Protein AF-A0A9E3IZV6-F1 (afdb_monomer_lite)

Secondary structure (DSSP, 8-state):
---SHHHHHHHHHHTT--HHHHHHHTT--TTTHHHHHHHHHTTSSPPPHHHHHHHHHHHH----TT--PPPP-

Sequence (73 aa):
MIETGDHLRQAREAMGWSPADLARALRLNDNHGGSRILEMEAGKRQISGPVTVAVEALLRGFVPDGFQPPAAR

Radius of gyration: 13.45 Å; chains: 1; bounding box: 37×23×32 Å

Structure (mmCIF, N/CA/C/O backbone):
data_AF-A0A9E3IZV6-F1
#
_entry.id   AF-A0A9E3IZV6-F1
#
loop_
_atom_site.group_PDB
_atom_site.id
_atom_site.type_symbol
_atom_site.label_atom_id
_atom_site.label_alt_id
_atom_site.label_comp_id
_atom_site.label_asym_id
_atom_site.label_entity_id
_atom_site.label_seq_id
_atom_site.pdbx_PDB_ins_code
_atom_site.Cartn_x
_atom_site.Cartn_y
_atom_site.Cartn_z
_atom_site.occupancy
_atom_site.B_iso_or_equiv
_atom_site.auth_seq_id
_atom_site.auth_comp_id
_atom_site.auth_asym_id
_atom_site.auth_atom_id
_atom_site.pdbx_PDB_model_num
ATOM 1 N N . MET A 1 1 ? -9.849 -0.985 -9.015 1.00 84.06 1 MET A N 1
ATOM 2 C CA . MET A 1 1 ? -9.026 0.174 -8.639 1.00 84.06 1 MET A CA 1
ATOM 3 C C . MET A 1 1 ? -8.946 0.204 -7.122 1.00 84.06 1 MET A C 1
ATOM 5 O O . MET A 1 1 ? -9.966 -0.058 -6.484 1.00 84.06 1 MET A O 1
ATOM 9 N N . ILE A 1 2 ? -7.765 0.390 -6.529 1.00 92.81 2 ILE A N 1
ATOM 10 C CA . ILE A 1 2 ? -7.651 0.481 -5.059 1.00 92.81 2 ILE A CA 1
ATOM 11 C C . ILE A 1 2 ? -8.222 1.840 -4.630 1.00 92.81 2 ILE A C 1
ATOM 13 O O . ILE A 1 2 ? -7.675 2.874 -4.984 1.00 92.81 2 ILE A O 1
ATOM 17 N N . GLU A 1 3 ? -9.332 1.841 -3.895 1.00 94.75 3 GLU A N 1
ATOM 18 C CA . GLU A 1 3 ? -10.060 3.074 -3.528 1.00 94.75 3 GLU A CA 1
ATOM 19 C C . GLU A 1 3 ? -10.414 3.108 -2.041 1.00 94.75 3 GLU A C 1
ATOM 21 O O . GLU A 1 3 ? -10.510 4.173 -1.435 1.00 94.75 3 GLU A O 1
ATOM 26 N N . THR A 1 4 ? -10.590 1.933 -1.439 1.00 97.19 4 THR A N 1
ATOM 27 C CA . THR A 1 4 ? -10.982 1.770 -0.042 1.00 97.19 4 THR A CA 1
ATOM 28 C C . THR A 1 4 ? -9.902 1.031 0.739 1.00 97.19 4 THR A C 1
ATOM 30 O O . THR A 1 4 ? -9.036 0.359 0.169 1.00 97.19 4 THR A O 1
ATOM 33 N N . GLY A 1 5 ? -9.977 1.127 2.068 1.00 97.56 5 GLY A N 1
ATOM 34 C CA . GLY A 1 5 ? -9.119 0.351 2.960 1.00 97.56 5 GLY A CA 1
ATOM 35 C C . GLY A 1 5 ? -9.242 -1.161 2.740 1.00 97.56 5 GLY A C 1
ATOM 36 O O . GLY A 1 5 ? -8.230 -1.862 2.733 1.00 97.56 5 GLY A O 1
ATOM 37 N N . ASP A 1 6 ? -10.449 -1.652 2.447 1.00 98.12 6 ASP A N 1
ATOM 38 C CA . ASP A 1 6 ? -10.680 -3.067 2.144 1.00 98.12 6 ASP A CA 1
ATOM 39 C C . ASP A 1 6 ? -10.007 -3.498 0.836 1.00 98.12 6 ASP A C 1
ATOM 41 O O . ASP A 1 6 ? -9.402 -4.569 0.793 1.00 98.12 6 ASP A O 1
ATOM 45 N N . HIS A 1 7 ? -10.023 -2.660 -0.212 1.00 98.00 7 HIS A N 1
ATOM 46 C CA . HIS A 1 7 ? -9.298 -2.959 -1.455 1.00 98.00 7 HIS A CA 1
ATOM 47 C C . HIS A 1 7 ? -7.793 -3.100 -1.190 1.00 98.00 7 HIS A C 1
ATOM 49 O O . HIS A 1 7 ? -7.150 -4.014 -1.708 1.00 98.00 7 HIS A O 1
ATOM 55 N N . LEU A 1 8 ? -7.228 -2.212 -0.363 1.00 98.06 8 LEU A N 1
ATOM 56 C CA . LEU A 1 8 ? -5.814 -2.256 0.006 1.00 98.06 8 LEU A CA 1
ATOM 57 C C . LEU A 1 8 ? -5.471 -3.527 0.796 1.00 98.06 8 LEU A C 1
ATOM 59 O O . LEU A 1 8 ? -4.465 -4.174 0.498 1.00 98.06 8 LEU A O 1
ATOM 63 N N . ARG A 1 9 ? -6.320 -3.910 1.759 1.00 98.38 9 ARG A N 1
ATOM 64 C CA . ARG A 1 9 ? -6.155 -5.148 2.534 1.00 98.38 9 ARG A CA 1
ATOM 65 C C . ARG A 1 9 ? -6.181 -6.378 1.632 1.00 98.38 9 ARG A C 1
ATOM 67 O O . ARG A 1 9 ? -5.268 -7.196 1.701 1.00 98.38 9 ARG A O 1
ATOM 74 N N . GLN A 1 10 ? -7.186 -6.483 0.764 1.00 98.00 10 GLN A N 1
ATOM 75 C CA . GLN A 1 10 ? -7.330 -7.607 -0.163 1.00 98.00 10 GLN A CA 1
ATOM 76 C C . GLN A 1 10 ? -6.125 -7.719 -1.102 1.00 98.00 10 GLN A C 1
ATOM 78 O O . GLN A 1 10 ? -5.604 -8.812 -1.305 1.00 98.00 10 GLN A O 1
ATOM 83 N N . ALA A 1 11 ? -5.632 -6.595 -1.631 1.00 97.38 11 ALA A N 1
ATOM 84 C CA . ALA A 1 11 ? -4.434 -6.570 -2.465 1.00 97.38 11 ALA A CA 1
ATOM 85 C C . ALA A 1 11 ? -3.196 -7.075 -1.716 1.00 97.38 11 ALA A C 1
ATOM 87 O O . ALA A 1 11 ? -2.440 -7.897 -2.233 1.00 97.38 11 ALA 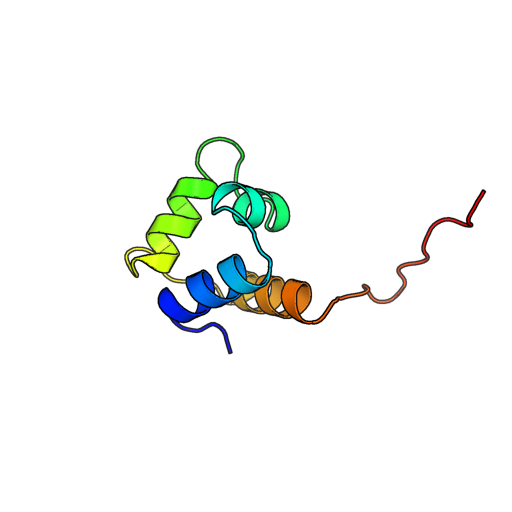A O 1
ATOM 88 N N . ARG A 1 12 ? -2.999 -6.611 -0.479 1.00 97.38 12 ARG A N 1
ATOM 89 C CA . ARG A 1 12 ? -1.900 -7.058 0.376 1.00 97.38 12 ARG A CA 1
ATOM 90 C C . ARG A 1 12 ? -1.960 -8.565 0.637 1.00 97.38 12 ARG A C 1
ATOM 92 O O . ARG A 1 12 ? -0.945 -9.250 0.530 1.00 97.38 12 ARG A O 1
ATOM 99 N N . GLU A 1 13 ? -3.138 -9.071 0.981 1.00 97.62 13 GLU A N 1
ATOM 100 C CA . GLU A 1 13 ? -3.359 -10.488 1.280 1.00 97.62 13 GLU A CA 1
ATOM 101 C C . GLU A 1 13 ? -3.206 -11.370 0.040 1.00 97.62 13 GLU A C 1
ATOM 103 O O . GLU A 1 13 ? -2.613 -12.441 0.136 1.00 97.62 13 GLU A O 1
ATOM 108 N N . ALA A 1 14 ? -3.626 -10.893 -1.135 1.00 96.81 14 ALA A N 1
ATOM 109 C CA . ALA A 1 14 ? -3.412 -11.583 -2.406 1.00 96.81 14 ALA A CA 1
ATOM 110 C C . ALA A 1 14 ? -1.920 -11.754 -2.751 1.00 96.81 14 ALA A C 1
ATOM 112 O O . ALA A 1 14 ? -1.545 -12.752 -3.361 1.00 96.81 14 ALA A O 1
ATOM 113 N N . MET A 1 15 ? -1.060 -10.820 -2.327 1.00 95.44 15 MET A N 1
ATOM 114 C CA . MET A 1 15 ? 0.401 -10.944 -2.449 1.00 95.44 15 MET A CA 1
ATOM 115 C C . MET A 1 15 ? 1.029 -11.819 -1.347 1.00 95.44 15 MET A C 1
ATOM 117 O O . MET A 1 15 ? 2.227 -12.095 -1.390 1.00 95.44 15 MET A O 1
ATOM 121 N N . GLY A 1 16 ? 0.250 -12.244 -0.346 1.00 96.94 16 GLY A N 1
ATOM 122 C CA . GLY A 1 16 ? 0.750 -12.963 0.828 1.00 96.94 16 GLY A CA 1
ATOM 123 C C . GLY A 1 16 ? 1.602 -12.094 1.757 1.00 96.94 16 GLY A C 1
ATOM 124 O O . GLY A 1 16 ? 2.472 -12.608 2.456 1.00 96.94 16 GLY A O 1
ATOM 125 N N . TRP A 1 17 ? 1.405 -10.774 1.743 1.00 97.00 17 TRP A N 1
ATOM 126 C CA . TRP A 1 17 ? 2.267 -9.822 2.445 1.00 97.00 17 TRP A CA 1
ATOM 127 C C . TRP A 1 17 ? 1.700 -9.399 3.800 1.00 97.00 17 TRP A C 1
ATOM 129 O O . TRP A 1 17 ? 0.492 -9.218 3.973 1.00 97.00 17 TRP A O 1
ATOM 139 N N . SER A 1 18 ? 2.577 -9.158 4.774 1.00 97.19 18 SER A N 1
ATOM 140 C CA . SER A 1 18 ? 2.199 -8.445 5.997 1.00 97.19 18 SER A CA 1
ATOM 141 C C . SER A 1 18 ? 2.098 -6.930 5.742 1.00 97.19 18 SER A C 1
ATOM 143 O O . SER A 1 18 ? 2.633 -6.426 4.747 1.00 97.19 18 SER A O 1
ATOM 145 N N . PRO A 1 19 ? 1.446 -6.146 6.627 1.00 97.00 19 PRO A N 1
ATOM 146 C CA . PRO A 1 19 ? 1.441 -4.684 6.510 1.00 97.00 19 PRO A CA 1
ATOM 147 C C . PRO A 1 19 ? 2.851 -4.079 6.470 1.00 97.00 19 PRO A C 1
ATOM 149 O O . PRO A 1 19 ? 3.077 -3.076 5.794 1.00 97.00 19 PRO A O 1
ATOM 152 N N . ALA A 1 20 ? 3.813 -4.701 7.159 1.00 95.44 20 ALA A N 1
ATOM 153 C CA . ALA A 1 20 ? 5.211 -4.286 7.146 1.00 95.44 20 ALA A CA 1
ATOM 154 C C . ALA A 1 20 ? 5.886 -4.554 5.791 1.00 95.44 20 ALA A C 1
ATOM 156 O O . ALA A 1 20 ? 6.669 -3.724 5.332 1.00 95.44 20 ALA A O 1
ATOM 157 N N . ASP A 1 21 ? 5.562 -5.667 5.128 1.00 96.00 21 ASP A N 1
ATOM 158 C CA . ASP A 1 21 ? 6.116 -5.986 3.807 1.00 96.00 21 ASP A CA 1
ATOM 159 C C . ASP A 1 21 ? 5.608 -5.013 2.748 1.00 96.00 21 ASP A C 1
ATOM 161 O O . ASP A 1 21 ? 6.402 -4.468 1.981 1.00 96.00 21 ASP A O 1
ATOM 165 N N . LEU A 1 22 ? 4.306 -4.707 2.772 1.00 96.50 22 LEU A N 1
ATOM 166 C CA . LEU A 1 22 ? 3.739 -3.701 1.880 1.00 96.50 22 LEU A CA 1
ATOM 167 C C . LEU A 1 22 ? 4.335 -2.312 2.145 1.00 96.50 22 LEU A C 1
ATOM 169 O O . LEU A 1 22 ? 4.710 -1.609 1.208 1.00 96.50 22 LEU A O 1
ATOM 173 N N . ALA A 1 23 ? 4.478 -1.920 3.412 1.00 96.00 23 ALA A N 1
ATOM 174 C CA . ALA A 1 23 ? 5.115 -0.656 3.766 1.00 96.00 23 ALA A CA 1
ATOM 175 C C . ALA A 1 23 ? 6.562 -0.565 3.256 1.00 96.00 23 ALA A C 1
ATOM 177 O O . ALA A 1 23 ? 6.957 0.474 2.723 1.00 96.00 23 ALA A O 1
ATOM 178 N N . ARG A 1 24 ? 7.326 -1.660 3.369 1.00 93.88 24 ARG A N 1
ATOM 179 C CA . ARG A 1 24 ? 8.696 -1.765 2.856 1.00 93.88 24 ARG A CA 1
ATOM 180 C C . ARG A 1 24 ? 8.732 -1.638 1.333 1.00 93.88 24 ARG A C 1
ATOM 182 O O . ARG A 1 24 ? 9.530 -0.859 0.817 1.00 93.88 24 ARG A O 1
ATOM 189 N N . ALA A 1 25 ? 7.853 -2.343 0.618 1.00 93.56 25 ALA A N 1
ATOM 190 C CA . ALA A 1 25 ? 7.754 -2.272 -0.842 1.00 93.56 25 ALA A CA 1
ATOM 191 C C . ALA A 1 25 ? 7.426 -0.850 -1.332 1.00 93.56 25 ALA A C 1
ATOM 193 O O . ALA A 1 25 ? 7.998 -0.373 -2.310 1.00 93.56 25 ALA A O 1
ATOM 194 N N . LEU A 1 26 ? 6.561 -0.145 -0.599 1.00 93.94 26 LEU A N 1
ATOM 195 C CA . LEU A 1 26 ? 6.176 1.242 -0.870 1.00 93.94 26 LEU A CA 1
ATOM 196 C C . LEU A 1 26 ? 7.165 2.285 -0.325 1.00 93.94 26 LEU A C 1
ATOM 198 O O . LEU A 1 26 ? 6.928 3.483 -0.484 1.00 93.94 26 LEU A O 1
ATOM 202 N N . ARG A 1 27 ? 8.257 1.861 0.326 1.00 92.56 27 ARG A N 1
ATOM 203 C CA . ARG A 1 27 ? 9.259 2.740 0.957 1.00 92.56 27 ARG A CA 1
ATOM 204 C C . ARG A 1 27 ? 8.640 3.758 1.924 1.00 92.56 27 ARG A C 1
ATOM 206 O O . ARG A 1 27 ? 9.054 4.916 1.995 1.00 92.56 27 ARG A O 1
ATOM 213 N N . LEU A 1 28 ? 7.628 3.336 2.678 1.00 90.00 28 LEU A N 1
ATOM 214 C CA . LEU A 1 28 ? 7.051 4.143 3.748 1.00 90.00 28 LEU A CA 1
ATOM 215 C C . LEU A 1 28 ? 7.967 4.059 4.977 1.00 90.00 28 LEU A C 1
ATOM 217 O O . LEU A 1 28 ? 8.177 2.963 5.477 1.00 90.00 28 LEU A O 1
ATOM 221 N N . ASN A 1 29 ? 8.471 5.216 5.436 1.00 78.38 29 ASN A N 1
ATOM 222 C CA . ASN A 1 29 ? 9.363 5.432 6.595 1.00 78.38 29 ASN A CA 1
ATOM 223 C C . ASN A 1 29 ? 9.460 4.254 7.594 1.00 78.38 29 ASN A C 1
ATOM 225 O O . ASN A 1 29 ? 8.452 3.837 8.178 1.00 78.38 29 ASN A O 1
ATOM 229 N N . ASP A 1 30 ? 10.698 3.817 7.837 1.00 66.56 30 ASP A N 1
ATOM 230 C CA . ASP A 1 30 ? 11.087 2.567 8.497 1.00 66.56 30 ASP A CA 1
ATOM 231 C C . ASP A 1 30 ? 10.466 2.335 9.883 1.00 66.56 30 ASP A C 1
ATOM 233 O O . ASP A 1 30 ? 10.200 1.191 10.246 1.00 66.56 30 ASP A O 1
ATOM 237 N N . ASN A 1 31 ? 10.155 3.387 10.648 1.00 78.12 31 ASN A N 1
ATOM 238 C CA . ASN A 1 31 ? 9.674 3.214 12.027 1.00 78.12 31 ASN A CA 1
ATOM 239 C C . ASN A 1 31 ? 8.148 3.052 12.157 1.00 78.12 31 ASN A C 1
ATOM 241 O O . ASN A 1 31 ? 7.671 2.497 13.146 1.00 78.12 31 ASN A O 1
ATOM 245 N N . HIS A 1 32 ? 7.360 3.535 11.187 1.00 87.25 32 HIS A N 1
ATOM 246 C CA . HIS A 1 32 ? 5.889 3.596 11.306 1.00 87.25 32 HIS A CA 1
ATOM 247 C C . HIS A 1 32 ? 5.131 3.180 10.036 1.00 87.25 32 HIS A C 1
ATOM 249 O O . HIS A 1 32 ? 3.913 3.356 9.952 1.00 87.25 32 HIS A O 1
ATOM 255 N N . GLY A 1 33 ? 5.825 2.630 9.037 1.00 90.62 33 GLY A N 1
ATOM 256 C CA . GLY A 1 33 ? 5.225 2.223 7.768 1.00 90.62 33 GLY A CA 1
ATOM 257 C C . GLY A 1 33 ? 4.085 1.209 7.927 1.00 90.62 33 GLY A C 1
ATOM 258 O O . GLY A 1 33 ? 3.007 1.419 7.377 1.00 90.62 33 GLY A O 1
ATOM 259 N N . GLY A 1 34 ? 4.275 0.162 8.737 1.00 94.12 34 GLY A N 1
ATOM 260 C CA . GLY A 1 34 ? 3.243 -0.860 8.968 1.00 94.12 34 GLY A CA 1
ATOM 261 C C . GLY A 1 34 ? 1.966 -0.293 9.600 1.00 94.12 34 GLY A C 1
ATOM 262 O O . GLY A 1 34 ? 0.864 -0.570 9.129 1.00 94.12 34 GLY A O 1
ATOM 263 N N . SER A 1 35 ? 2.102 0.578 10.605 1.00 95.75 35 SER A N 1
ATOM 264 C CA . SER A 1 35 ? 0.958 1.258 11.229 1.00 95.75 35 SER A CA 1
ATOM 265 C C . SER A 1 35 ? 0.210 2.149 10.240 1.00 95.75 35 SER A C 1
ATOM 267 O O . SER A 1 35 ? -1.016 2.180 10.258 1.00 95.75 35 SER A O 1
ATOM 269 N N . ARG A 1 36 ? 0.918 2.824 9.323 1.00 95.38 36 ARG A N 1
ATOM 270 C CA . ARG A 1 36 ? 0.280 3.621 8.262 1.00 95.38 36 ARG A CA 1
ATOM 271 C C . ARG A 1 36 ? -0.562 2.769 7.318 1.00 95.38 36 ARG A C 1
ATOM 273 O O . ARG A 1 36 ? -1.643 3.210 6.944 1.00 95.38 36 ARG A O 1
ATOM 280 N N . ILE A 1 37 ? -0.092 1.575 6.954 1.00 97.06 37 ILE A N 1
ATOM 281 C CA . ILE A 1 37 ? -0.884 0.634 6.150 1.00 97.06 37 ILE A CA 1
ATOM 282 C C . ILE A 1 37 ? -2.146 0.229 6.913 1.00 97.06 37 ILE A C 1
ATOM 284 O O . ILE A 1 37 ? -3.236 0.311 6.361 1.00 97.06 37 ILE A O 1
ATOM 288 N N . LEU A 1 38 ? -2.029 -0.107 8.200 1.00 97.44 38 LEU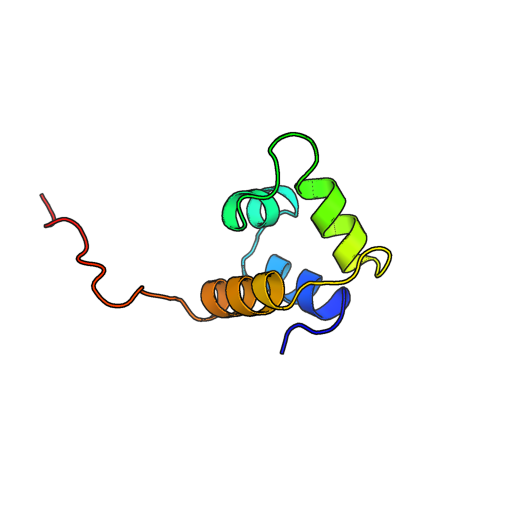 A N 1
ATOM 289 C CA . LEU A 1 38 ? -3.186 -0.453 9.032 1.00 97.44 38 LEU A CA 1
ATOM 290 C C . LEU A 1 38 ? -4.187 0.705 9.175 1.00 97.44 38 LEU A C 1
ATOM 292 O O . LEU A 1 38 ? -5.394 0.481 9.142 1.00 97.44 38 LEU A O 1
ATOM 296 N N . GLU A 1 39 ? -3.715 1.947 9.304 1.00 97.56 39 GLU A N 1
ATOM 297 C CA . GLU A 1 39 ? -4.577 3.136 9.310 1.00 97.56 39 GLU A CA 1
ATOM 298 C C . GLU A 1 39 ? -5.320 3.318 7.980 1.00 97.56 39 GLU A C 1
ATOM 300 O O . GLU A 1 39 ? -6.494 3.688 7.994 1.00 97.56 39 GLU A O 1
ATOM 305 N N . MET A 1 40 ? -4.654 3.062 6.848 1.00 97.50 40 MET A N 1
ATOM 306 C CA . MET A 1 40 ? -5.271 3.112 5.518 1.00 97.50 40 MET A CA 1
ATOM 307 C C . MET A 1 40 ? -6.312 2.005 5.339 1.00 97.50 40 MET A C 1
ATOM 309 O O . MET A 1 40 ? -7.432 2.285 4.922 1.00 97.50 40 MET A O 1
ATOM 313 N N . GLU A 1 41 ? -5.983 0.768 5.720 1.00 97.88 41 GLU A N 1
ATOM 314 C CA . GLU A 1 41 ? -6.918 -0.364 5.694 1.00 97.88 41 GLU A CA 1
ATOM 315 C C . GLU A 1 41 ? -8.144 -0.123 6.582 1.00 97.88 41 GLU A C 1
ATOM 317 O O . GLU A 1 41 ? -9.255 -0.495 6.225 1.00 97.88 41 GLU A O 1
ATOM 322 N N . ALA A 1 42 ? -7.963 0.537 7.728 1.00 98.00 42 ALA A N 1
ATOM 323 C CA . ALA A 1 42 ? -9.050 0.896 8.634 1.00 98.00 42 ALA A CA 1
ATOM 324 C C . ALA A 1 42 ? -9.835 2.151 8.201 1.00 98.00 42 ALA A C 1
ATOM 326 O O . ALA A 1 42 ? -10.715 2.593 8.938 1.00 98.00 42 ALA A O 1
ATOM 327 N N . GLY A 1 43 ? -9.481 2.786 7.076 1.00 96.94 43 GLY A N 1
ATOM 328 C CA . GLY A 1 43 ? -10.102 4.030 6.606 1.00 96.94 43 GLY A CA 1
ATOM 329 C C . GLY A 1 43 ? -9.803 5.265 7.467 1.00 96.94 43 GLY A C 1
ATOM 330 O O . GLY A 1 43 ? -10.381 6.326 7.248 1.00 96.94 43 GLY A O 1
ATOM 331 N N . LYS A 1 44 ? -8.888 5.163 8.440 1.00 97.06 44 LYS A N 1
ATOM 332 C CA . LYS A 1 44 ? -8.458 6.280 9.304 1.00 97.06 44 LYS A CA 1
ATOM 333 C C . LYS A 1 44 ? -7.508 7.236 8.587 1.00 97.06 44 LYS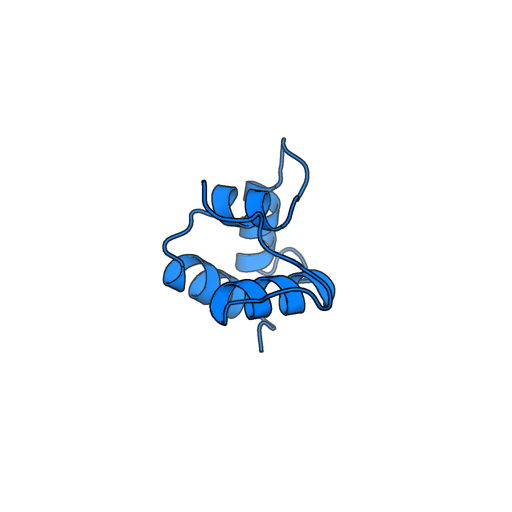 A C 1
ATOM 335 O O . LYS A 1 44 ? -7.334 8.376 9.010 1.00 97.06 44 LYS A O 1
ATOM 340 N N . ARG A 1 45 ? -6.874 6.760 7.515 1.00 95.12 45 ARG A N 1
ATOM 341 C CA . ARG A 1 45 ? -5.980 7.525 6.649 1.00 95.12 45 ARG A CA 1
ATOM 342 C C . ARG A 1 45 ? -6.400 7.323 5.199 1.00 95.12 45 ARG A C 1
ATOM 344 O O . ARG A 1 45 ? -6.634 6.197 4.775 1.00 95.12 45 ARG A O 1
ATOM 351 N N . GLN A 1 46 ? -6.451 8.407 4.431 1.00 95.31 46 GLN A N 1
ATOM 352 C CA . GLN A 1 46 ? -6.713 8.314 2.996 1.00 95.31 46 GLN A CA 1
ATOM 353 C C . GLN A 1 46 ? -5.564 7.610 2.266 1.00 95.31 46 GLN A C 1
ATOM 355 O O . GLN A 1 46 ? -4.385 7.825 2.568 1.00 95.31 46 GLN A O 1
ATOM 360 N N . ILE A 1 47 ? -5.924 6.800 1.274 1.00 96.25 47 ILE A N 1
ATOM 361 C CA . ILE A 1 47 ? -4.985 6.178 0.344 1.00 96.25 47 ILE A CA 1
ATOM 362 C C . ILE A 1 47 ? -4.675 7.208 -0.740 1.00 96.25 47 ILE A C 1
ATOM 364 O O . ILE A 1 47 ? -5.576 7.700 -1.415 1.00 96.25 47 ILE A O 1
ATOM 368 N N . SER A 1 48 ? -3.404 7.573 -0.897 1.00 94.62 48 SER A N 1
ATOM 369 C CA . SER A 1 48 ? -3.020 8.532 -1.932 1.00 94.62 48 SER A CA 1
ATOM 370 C C . SER A 1 48 ? -3.031 7.881 -3.320 1.00 94.62 48 SER A C 1
ATOM 372 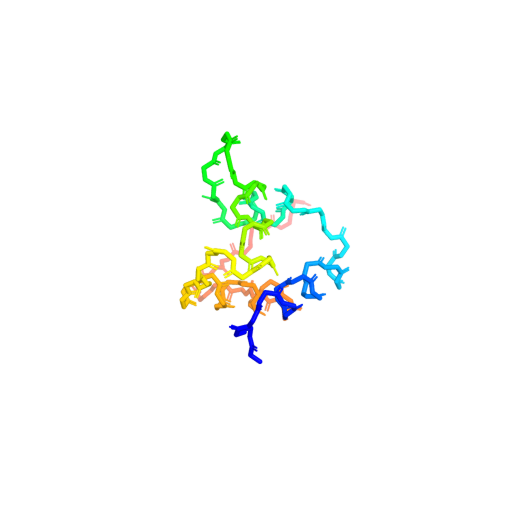O O . SER A 1 48 ? -2.813 6.675 -3.465 1.00 94.62 48 SER A O 1
ATOM 374 N N . GLY A 1 49 ? -3.227 8.692 -4.364 1.00 95.69 49 GLY A N 1
ATOM 375 C CA . GLY A 1 49 ? -3.132 8.236 -5.757 1.00 95.69 49 GLY A CA 1
ATOM 376 C C . GLY A 1 49 ? -1.832 7.471 -6.069 1.00 95.69 49 GLY A C 1
ATOM 377 O O . GLY A 1 49 ? -1.908 6.379 -6.628 1.00 95.69 49 GLY A O 1
ATOM 378 N N . PRO A 1 50 ? -0.643 7.950 -5.645 1.00 94.88 50 PRO A N 1
ATOM 379 C CA . PRO A 1 50 ? 0.607 7.212 -5.835 1.00 94.88 50 PRO A CA 1
ATOM 380 C C . PRO A 1 50 ? 0.632 5.829 -5.172 1.00 94.88 50 PRO A C 1
ATOM 382 O O . PRO A 1 50 ? 1.149 4.885 -5.763 1.00 94.88 50 PRO A O 1
ATOM 385 N N . VAL A 1 51 ? 0.057 5.684 -3.971 1.00 95.19 51 VAL A N 1
ATOM 386 C CA . VAL A 1 51 ? -0.037 4.375 -3.300 1.00 95.19 51 VAL A CA 1
ATOM 387 C C . VAL A 1 51 ? -0.936 3.432 -4.095 1.00 95.19 51 VAL A C 1
ATOM 389 O O . VAL A 1 51 ? -0.563 2.284 -4.308 1.00 95.19 51 VAL A O 1
ATOM 392 N N . THR A 1 52 ? -2.071 3.927 -4.590 1.00 96.50 52 THR A N 1
ATOM 393 C CA . THR A 1 52 ? -2.992 3.162 -5.448 1.00 96.50 52 THR A CA 1
ATOM 394 C C . THR A 1 52 ? -2.276 2.605 -6.676 1.00 96.50 52 THR A C 1
ATOM 396 O O . THR A 1 52 ? -2.280 1.395 -6.897 1.00 96.50 52 THR A O 1
ATOM 399 N N . VAL A 1 53 ? -1.587 3.469 -7.429 1.00 95.44 53 VAL A N 1
ATOM 400 C CA . VAL A 1 53 ? -0.848 3.069 -8.637 1.00 95.44 53 VAL A CA 1
ATOM 401 C C . VAL A 1 53 ? 0.253 2.060 -8.307 1.00 95.44 53 VAL A C 1
ATOM 403 O O . VAL A 1 53 ? 0.393 1.058 -9.004 1.00 95.44 53 VAL A O 1
ATOM 406 N N . ALA A 1 54 ? 1.010 2.282 -7.230 1.00 95.06 54 ALA A N 1
ATOM 407 C CA . ALA A 1 54 ? 2.088 1.383 -6.833 1.00 95.06 54 ALA A CA 1
ATOM 408 C C . ALA A 1 54 ? 1.571 -0.010 -6.437 1.00 95.06 54 ALA A C 1
ATOM 410 O O . ALA A 1 54 ? 2.120 -1.011 -6.885 1.00 95.06 54 ALA A O 1
ATOM 411 N N . VAL A 1 55 ? 0.497 -0.098 -5.648 1.00 95.88 55 VAL A N 1
ATOM 412 C CA . VAL A 1 55 ? -0.104 -1.384 -5.248 1.00 95.88 55 VAL A CA 1
ATOM 413 C C . VAL A 1 55 ? -0.636 -2.142 -6.462 1.00 95.88 55 VAL A C 1
ATOM 415 O O . VAL A 1 55 ? -0.428 -3.346 -6.591 1.00 95.88 55 VAL A O 1
ATOM 418 N N . GLU A 1 56 ? -1.278 -1.439 -7.390 1.00 95.00 56 GLU A N 1
ATOM 419 C CA . GLU A 1 56 ? -1.763 -2.036 -8.631 1.00 95.00 56 GLU A CA 1
ATOM 420 C C . GLU A 1 56 ? -0.635 -2.539 -9.541 1.0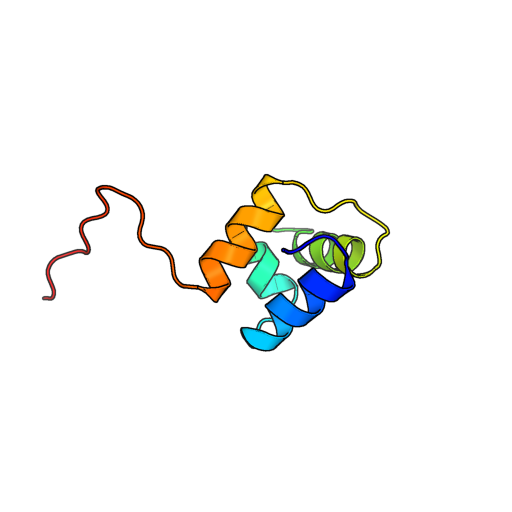0 95.00 56 GLU A C 1
ATOM 422 O O . GLU A 1 56 ? -0.767 -3.599 -10.155 1.00 95.00 56 GLU A O 1
ATOM 427 N N . ALA A 1 57 ? 0.477 -1.806 -9.610 1.00 94.19 57 ALA A N 1
ATOM 428 C CA . ALA A 1 57 ? 1.676 -2.214 -10.334 1.00 94.19 57 ALA A CA 1
ATOM 429 C C . ALA A 1 57 ? 2.319 -3.466 -9.713 1.00 94.19 57 ALA A C 1
ATOM 431 O O . ALA A 1 57 ? 2.737 -4.369 -10.436 1.00 94.19 57 ALA A O 1
ATOM 432 N N . LEU A 1 58 ? 2.350 -3.555 -8.380 1.00 93.25 58 LEU A N 1
ATOM 433 C CA . LEU A 1 58 ? 2.872 -4.718 -7.657 1.00 93.25 58 LEU A CA 1
ATOM 434 C C . LEU A 1 58 ? 2.025 -5.975 -7.898 1.00 93.25 58 LEU A C 1
ATOM 436 O O . LEU A 1 58 ? 2.586 -7.045 -8.116 1.00 93.25 58 LEU A O 1
ATOM 440 N N . LEU A 1 59 ? 0.695 -5.844 -7.938 1.00 91.75 59 LEU A N 1
ATOM 441 C CA . LEU A 1 59 ? -0.210 -6.962 -8.236 1.00 91.75 59 LEU A CA 1
ATOM 442 C C . LEU A 1 59 ? -0.078 -7.483 -9.671 1.00 91.75 59 LEU A C 1
ATOM 444 O O . LEU A 1 59 ? -0.170 -8.685 -9.902 1.00 91.75 59 LEU A O 1
ATOM 448 N N . ARG A 1 60 ? 0.082 -6.582 -10.647 1.00 89.62 60 ARG A N 1
ATOM 449 C CA . ARG A 1 60 ? 0.132 -6.946 -12.074 1.00 89.62 60 ARG A CA 1
ATOM 450 C C . ARG A 1 60 ? 1.529 -7.352 -12.546 1.00 89.62 60 ARG A C 1
ATOM 452 O O . ARG A 1 60 ? 1.654 -7.917 -13.629 1.00 89.62 60 ARG A O 1
ATOM 459 N N . GLY A 1 61 ? 2.554 -7.069 -11.743 1.00 84.62 61 GLY A N 1
ATOM 460 C CA . GLY A 1 61 ? 3.937 -7.029 -12.196 1.00 84.62 61 GLY A CA 1
ATOM 461 C C . GLY A 1 61 ? 4.185 -5.762 -13.020 1.00 84.62 61 GLY A C 1
ATOM 462 O O . GLY A 1 61 ? 3.411 -5.412 -13.910 1.00 84.62 61 GLY A O 1
ATOM 463 N N . PHE A 1 62 ? 5.270 -5.052 -12.720 1.00 83.75 62 PHE A N 1
ATOM 464 C CA . PHE A 1 62 ? 5.650 -3.833 -13.428 1.00 83.75 62 PHE A CA 1
ATOM 465 C C . PHE A 1 62 ? 7.142 -3.841 -13.726 1.00 83.75 62 PHE A C 1
ATOM 467 O O . PHE A 1 62 ? 7.961 -4.128 -12.853 1.00 83.75 62 PHE A O 1
ATOM 474 N N . VAL A 1 63 ? 7.479 -3.490 -14.963 1.00 82.62 63 VAL A N 1
ATOM 475 C CA . VAL A 1 63 ? 8.850 -3.267 -15.412 1.00 82.62 63 VAL A CA 1
ATOM 476 C C . VAL A 1 63 ? 8.930 -1.812 -15.868 1.00 82.62 63 VAL A C 1
ATOM 478 O O . VAL A 1 63 ? 8.186 -1.443 -16.775 1.00 82.62 63 VAL A O 1
ATOM 481 N N . PRO A 1 64 ? 9.773 -0.971 -15.244 1.00 81.88 64 PRO A N 1
ATOM 482 C CA . PRO A 1 64 ? 9.917 0.4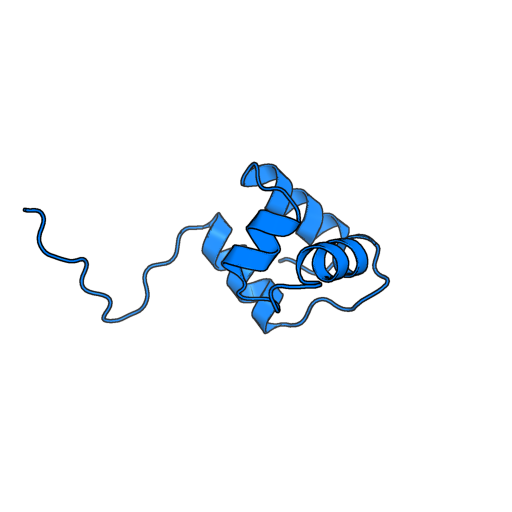18 -15.656 1.00 81.88 64 PRO A CA 1
ATOM 483 C C . PRO A 1 64 ? 10.424 0.534 -17.093 1.00 81.88 64 PRO A C 1
ATOM 485 O O . PRO A 1 64 ? 11.299 -0.229 -17.510 1.00 81.88 64 PRO A O 1
ATOM 488 N N . ASP A 1 65 ? 9.945 1.540 -17.821 1.00 85.19 65 ASP A N 1
ATOM 489 C CA . ASP A 1 65 ? 10.487 1.859 -19.139 1.00 85.19 65 ASP A CA 1
ATOM 490 C C . ASP A 1 65 ? 11.990 2.146 -19.043 1.00 85.19 65 ASP A C 1
ATOM 492 O O . ASP A 1 65 ? 12.456 2.898 -18.185 1.00 85.19 65 ASP A O 1
ATOM 496 N N . GLY A 1 66 ? 12.763 1.501 -19.917 1.00 85.75 66 GLY A N 1
ATOM 497 C CA . GLY A 1 66 ? 14.222 1.595 -19.911 1.00 85.75 66 GLY A CA 1
ATOM 498 C C . GLY A 1 66 ? 14.919 0.786 -18.811 1.00 85.75 66 GLY A C 1
ATOM 499 O O . GLY A 1 66 ? 16.148 0.818 -18.742 1.00 85.75 66 GLY A O 1
ATOM 500 N N . PHE A 1 67 ? 14.194 0.028 -17.978 1.00 86.69 67 PHE A N 1
ATOM 501 C CA . PHE A 1 67 ? 14.820 -0.923 -17.062 1.00 86.69 67 PHE A CA 1
ATOM 502 C C . PHE A 1 67 ? 15.445 -2.077 -17.850 1.00 86.69 67 PHE A C 1
ATOM 504 O O . PHE A 1 67 ? 14.751 -2.898 -18.449 1.00 86.69 67 PHE A O 1
ATOM 511 N N . GLN A 1 68 ? 16.773 -2.151 -17.823 1.00 88.81 68 GLN A N 1
ATOM 512 C CA . GLN A 1 68 ? 17.516 -3.293 -18.335 1.00 88.81 68 GLN A CA 1
ATOM 513 C C . GLN A 1 68 ? 17.919 -4.178 -17.151 1.00 88.81 68 GLN A C 1
ATOM 515 O O . GLN A 1 68 ? 18.714 -3.733 -16.316 1.00 88.81 68 GLN A O 1
ATOM 520 N N . PRO A 1 69 ? 17.375 -5.405 -17.033 1.00 79.88 69 PRO A N 1
ATOM 521 C CA . PRO A 1 69 ? 17.816 -6.318 -15.993 1.00 79.88 69 PRO A CA 1
ATOM 522 C C . PRO A 1 69 ? 19.315 -6.605 -16.174 1.00 79.88 69 PRO A C 1
ATOM 524 O O . PRO A 1 69 ? 19.794 -6.671 -17.310 1.00 79.88 69 PRO A O 1
ATOM 527 N N . PRO A 1 70 ? 20.076 -6.768 -15.079 1.00 84.06 70 PRO A N 1
ATOM 528 C CA . PRO A 1 70 ? 21.483 -7.128 -15.179 1.00 84.06 70 PRO A CA 1
ATOM 529 C C . PRO A 1 70 ? 21.626 -8.433 -15.968 1.00 84.06 70 PRO A C 1
ATOM 531 O O . PRO A 1 70 ? 20.827 -9.356 -15.794 1.00 84.06 70 PRO A O 1
ATOM 534 N N . ALA A 1 71 ? 22.641 -8.506 -16.835 1.00 83.19 71 ALA A N 1
ATOM 535 C CA . ALA A 1 71 ? 22.944 -9.731 -17.565 1.00 83.19 71 ALA A CA 1
ATOM 536 C C . ALA A 1 71 ? 23.129 -10.881 -16.562 1.00 83.19 71 ALA A C 1
ATOM 538 O O . ALA A 1 71 ? 23.874 -10.740 -15.587 1.00 83.19 71 ALA A O 1
ATOM 539 N N . ALA A 1 72 ? 22.416 -11.989 -16.780 1.00 76.81 72 ALA A N 1
ATOM 540 C CA . ALA A 1 72 ? 22.579 -13.185 -15.966 1.00 76.81 72 ALA A CA 1
ATOM 541 C C . ALA A 1 72 ? 24.052 -13.622 -16.022 1.00 76.81 72 ALA A C 1
ATOM 543 O O . ALA A 1 72 ? 24.635 -13.677 -17.106 1.00 76.81 72 ALA A O 1
ATOM 544 N N . ARG A 1 73 ? 24.655 -13.839 -14.848 1.00 57.38 73 ARG A N 1
ATOM 545 C CA . ARG A 1 73 ? 26.010 -14.388 -14.726 1.00 57.38 73 ARG A CA 1
ATOM 546 C C . ARG A 1 73 ? 26.027 -15.870 -15.061 1.00 57.38 73 ARG A C 1
ATOM 548 O O . ARG A 1 73 ? 25.040 -16.546 -14.695 1.00 57.38 73 ARG A O 1
#

Foldseek 3Di:
DQFALCSLVVLCVVVVHQLQRLLVQVVPDNPCSSVVNVCRNVVVDGDDPVSVVSSVCVSVPDDDVPDDDPDDD

pLDDT: mean 92.02, std 7.63, range [57.38, 98.38]